Protein AF-A0A496Y1J9-F1 (afdb_monomer)

pLDDT: mean 76.55, std 20.92, range [35.22, 98.5]

Structure (mmCIF, N/CA/C/O backbone):
data_AF-A0A496Y1J9-F1
#
_entry.id   AF-A0A496Y1J9-F1
#
loop_
_atom_site.group_PDB
_atom_site.id
_atom_site.type_symbol
_atom_site.label_atom_id
_atom_site.label_alt_id
_atom_site.label_comp_id
_atom_site.label_asym_id
_atom_site.label_entity_id
_atom_site.label_seq_id
_atom_site.pdbx_PDB_ins_code
_atom_site.Cartn_x
_atom_site.Cartn_y
_atom_site.Cartn_z
_atom_site.occupancy
_atom_site.B_iso_or_equiv
_atom_site.auth_seq_id
_atom_site.auth_comp_id
_atom_site.auth_asym_id
_atom_site.auth_atom_id
_atom_site.pdbx_PDB_model_num
ATOM 1 N N . MET A 1 1 ? 8.234 56.780 59.851 1.00 44.47 1 MET A N 1
ATOM 2 C CA . MET A 1 1 ? 8.090 56.129 58.530 1.00 44.47 1 MET A CA 1
ATOM 3 C C . MET A 1 1 ? 7.775 54.655 58.736 1.00 44.47 1 MET A C 1
ATOM 5 O O . MET A 1 1 ? 8.673 53.899 59.079 1.00 44.47 1 MET A O 1
ATOM 9 N N . LYS A 1 2 ? 6.510 54.252 58.604 1.00 35.22 2 LYS A N 1
ATOM 10 C CA . LYS A 1 2 ? 6.118 52.840 58.495 1.00 35.22 2 LYS A CA 1
ATOM 11 C C . LYS A 1 2 ? 4.995 52.768 57.467 1.00 35.22 2 LYS A C 1
ATOM 13 O O . LYS A 1 2 ? 3.850 53.080 57.770 1.00 35.22 2 LYS A O 1
ATOM 18 N N . ASN A 1 3 ? 5.383 52.457 56.235 1.00 37.19 3 ASN A N 1
ATOM 19 C CA . ASN A 1 3 ? 4.472 52.217 55.128 1.00 37.19 3 ASN A CA 1
ATOM 20 C C . ASN A 1 3 ? 3.730 50.904 55.395 1.00 37.19 3 ASN A C 1
ATOM 22 O O . ASN A 1 3 ? 4.351 49.880 55.674 1.00 37.19 3 ASN A O 1
ATOM 26 N N . MET A 1 4 ? 2.405 50.960 55.337 1.00 35.31 4 MET A N 1
ATOM 27 C CA . MET A 1 4 ? 1.504 49.823 55.482 1.00 35.31 4 MET A CA 1
ATOM 28 C C . MET A 1 4 ? 1.413 49.093 54.131 1.00 35.31 4 MET A C 1
ATOM 30 O O . MET A 1 4 ? 0.994 49.721 53.158 1.00 35.31 4 MET A O 1
ATOM 34 N N . PRO A 1 5 ? 1.803 47.812 54.008 1.00 43.78 5 PRO A N 1
ATOM 35 C CA . PRO A 1 5 ? 1.631 47.097 52.753 1.00 43.78 5 PRO A CA 1
ATOM 36 C C . PRO A 1 5 ? 0.172 46.656 52.587 1.00 43.78 5 PRO A C 1
ATOM 38 O O . PRO A 1 5 ? -0.398 45.939 53.411 1.00 43.78 5 PRO A O 1
ATOM 41 N N . ILE A 1 6 ? -0.415 47.126 51.490 1.00 45.25 6 ILE A N 1
ATOM 42 C CA . ILE A 1 6 ? -1.724 46.764 50.951 1.00 45.25 6 ILE A CA 1
ATOM 43 C C . ILE A 1 6 ? -1.755 45.245 50.726 1.00 45.25 6 ILE A C 1
ATOM 45 O O . ILE A 1 6 ? -0.928 44.699 49.996 1.00 45.25 6 ILE A O 1
ATOM 49 N N . LYS A 1 7 ? -2.711 44.552 51.355 1.00 38.00 7 LYS A N 1
ATOM 50 C CA . LYS A 1 7 ? -2.984 43.131 51.106 1.00 38.00 7 LYS A CA 1
ATOM 51 C C . LYS A 1 7 ? -3.618 42.985 49.722 1.00 38.00 7 LYS A C 1
ATOM 53 O O . LYS A 1 7 ? -4.820 43.164 49.561 1.00 38.00 7 LYS A O 1
ATOM 58 N N . VAL A 1 8 ? -2.798 42.676 48.724 1.00 40.56 8 VAL A N 1
ATOM 59 C CA . VAL A 1 8 ? -3.244 42.310 47.377 1.00 40.56 8 VAL A CA 1
ATOM 60 C C . VAL A 1 8 ? -3.644 40.834 47.401 1.00 40.56 8 VAL A C 1
ATOM 62 O O . VAL A 1 8 ? -2.831 39.938 47.193 1.00 40.56 8 VAL A O 1
ATOM 65 N N . THR A 1 9 ? -4.906 40.570 47.730 1.00 43.34 9 THR A N 1
ATOM 66 C CA . THR A 1 9 ? -5.526 39.250 47.574 1.00 43.34 9 THR A CA 1
ATOM 67 C C . THR A 1 9 ? -5.939 39.096 46.111 1.00 43.34 9 THR A C 1
ATOM 69 O O . THR A 1 9 ? -7.061 39.428 45.739 1.00 43.34 9 THR A O 1
ATOM 72 N N . VAL A 1 10 ? -5.018 38.648 45.253 1.00 40.16 10 VAL A N 1
ATOM 73 C CA . VAL A 1 10 ? -5.361 38.277 43.872 1.00 40.16 10 VAL A CA 1
ATOM 74 C C . VAL A 1 10 ? -5.956 36.877 43.890 1.00 40.16 10 VAL A C 1
ATOM 76 O O . VAL A 1 10 ? -5.312 35.897 44.258 1.00 40.16 10 VAL A O 1
ATOM 79 N N . PHE A 1 11 ? -7.237 36.846 43.542 1.00 36.47 11 PHE A N 1
ATOM 80 C CA . PHE A 1 11 ? -8.069 35.671 43.382 1.00 36.47 11 PHE A CA 1
ATOM 81 C C . PHE A 1 11 ? -7.463 34.673 42.391 1.00 36.47 11 PHE A C 1
ATOM 83 O O . PHE A 1 11 ? -7.047 35.024 41.289 1.00 36.47 11 PHE A O 1
ATOM 90 N N . MET A 1 12 ? -7.503 33.411 42.811 1.00 41.41 12 MET A N 1
ATOM 91 C CA . MET A 1 12 ? -7.480 32.207 41.990 1.00 41.41 12 MET A CA 1
ATOM 92 C C . MET A 1 12 ? -8.199 32.394 40.648 1.00 41.41 12 MET A C 1
ATOM 94 O O . MET A 1 12 ? -9.425 32.341 40.583 1.00 41.41 12 MET A O 1
ATOM 98 N N . ILE A 1 13 ? -7.438 32.485 39.563 1.00 41.41 13 ILE A N 1
ATOM 99 C CA . ILE A 1 13 ? -7.855 31.897 38.293 1.00 41.41 13 ILE A CA 1
ATOM 100 C C . ILE A 1 13 ? -6.734 30.945 37.924 1.00 41.41 13 ILE A C 1
ATOM 102 O O . ILE A 1 13 ? -5.708 31.333 37.368 1.00 41.41 13 ILE A O 1
ATOM 106 N N . ALA A 1 14 ? -6.919 29.690 38.332 1.00 40.56 14 ALA A N 1
ATOM 107 C CA . ALA A 1 14 ? -6.196 28.570 37.773 1.00 40.56 14 ALA A CA 1
ATOM 108 C C . ALA A 1 14 ? -6.343 28.670 36.253 1.00 40.56 14 ALA A C 1
ATOM 110 O O . ALA A 1 14 ? -7.424 28.443 35.709 1.00 40.56 14 ALA A O 1
ATOM 111 N N . LEU A 1 15 ? -5.267 29.094 35.589 1.00 45.06 15 LEU A N 1
ATOM 112 C CA . LEU A 1 15 ? -5.102 28.984 34.152 1.00 45.06 15 LEU A CA 1
ATOM 113 C C . LEU A 1 15 ? -5.200 27.496 33.842 1.00 45.06 15 LEU A C 1
ATOM 115 O O . LEU A 1 15 ? -4.261 26.724 34.027 1.00 45.06 15 LEU A O 1
ATOM 119 N N . VAL A 1 16 ? -6.420 27.111 33.484 1.00 46.22 16 VAL A N 1
ATOM 120 C CA . VAL A 1 16 ? -6.803 25.800 33.002 1.00 46.22 16 VAL A CA 1
ATOM 121 C C . VAL A 1 16 ? -5.760 25.380 31.979 1.00 46.22 16 VAL A C 1
ATOM 123 O O . VAL A 1 16 ? -5.527 26.069 30.987 1.00 46.22 16 VAL A O 1
ATOM 126 N N . PHE A 1 17 ? -5.117 24.257 32.284 1.00 44.19 17 PHE A N 1
ATOM 127 C CA . PHE A 1 17 ? -4.283 23.453 31.407 1.00 44.19 17 PHE A CA 1
ATOM 128 C C . PHE A 1 17 ? -4.971 23.264 30.045 1.00 44.19 17 PHE A C 1
ATOM 130 O O . PHE A 1 17 ? -5.673 22.282 29.830 1.00 44.19 17 PHE A O 1
ATOM 137 N N . CYS A 1 18 ? -4.786 24.203 29.119 1.00 43.44 18 CYS A N 1
ATOM 138 C CA . CYS A 1 18 ? -5.406 24.159 27.792 1.00 43.44 18 CYS A CA 1
ATOM 139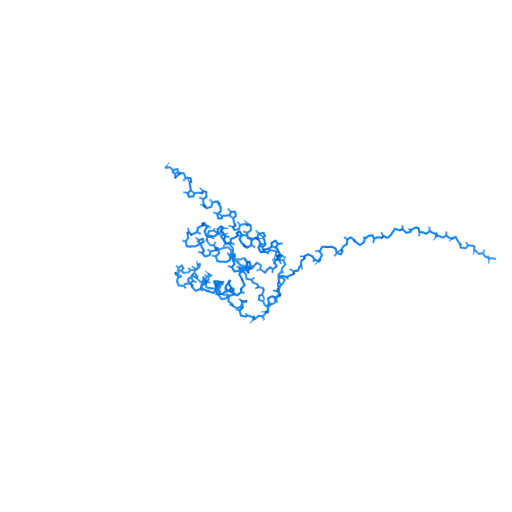 C C . CYS A 1 18 ? -4.390 23.954 26.663 1.00 43.44 18 CYS A C 1
ATOM 141 O O . CYS A 1 18 ? -4.670 24.253 25.509 1.00 43.44 18 CYS A O 1
ATOM 143 N N . THR A 1 19 ? -3.207 23.419 26.968 1.00 46.28 19 THR A N 1
ATOM 144 C CA . THR A 1 19 ? -2.221 23.036 25.939 1.00 46.28 19 THR A CA 1
ATOM 145 C C . THR A 1 19 ? -1.751 21.585 26.046 1.00 46.28 19 THR A C 1
ATOM 147 O O . THR A 1 19 ? -1.031 21.112 25.174 1.00 46.28 19 THR A O 1
ATOM 150 N N . GLY A 1 20 ? -2.196 20.834 27.060 1.00 43.53 20 GLY A N 1
ATOM 151 C CA . GLY A 1 20 ? -1.755 19.451 27.284 1.00 43.53 20 GLY A CA 1
ATOM 152 C C . GLY A 1 20 ? -2.537 18.368 26.531 1.00 43.53 20 GLY A C 1
ATOM 153 O O . GLY A 1 20 ? -2.089 17.228 26.486 1.00 43.53 20 GLY A O 1
ATOM 154 N N . VAL A 1 21 ? -3.695 18.684 25.941 1.00 41.97 21 VAL A N 1
ATOM 155 C CA . VAL A 1 21 ? -4.609 17.653 25.401 1.00 41.97 21 VAL A CA 1
ATOM 156 C C . VAL A 1 21 ? -4.302 17.288 23.942 1.00 41.97 21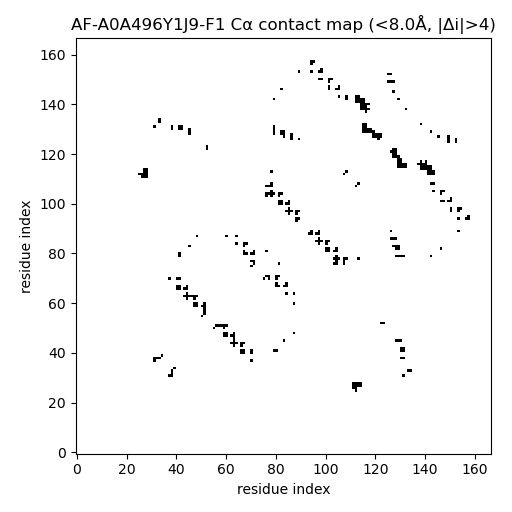 VAL A C 1
ATOM 158 O O . VAL A 1 21 ? -4.630 16.192 23.504 1.00 41.97 21 VAL A O 1
ATOM 161 N N . ALA A 1 22 ? -3.611 18.150 23.191 1.00 43.75 22 ALA A N 1
ATOM 162 C CA . ALA A 1 22 ? -3.387 17.908 21.764 1.00 43.75 22 ALA A CA 1
ATOM 163 C C . ALA A 1 22 ? -2.211 16.963 21.461 1.00 43.75 22 ALA A C 1
ATOM 165 O O . ALA A 1 22 ? -2.206 16.329 20.414 1.00 43.75 22 ALA A O 1
ATOM 166 N N . LEU A 1 23 ? -1.220 16.832 22.351 1.00 44.66 23 LEU A N 1
ATOM 167 C CA . LEU A 1 23 ? -0.052 15.971 22.097 1.00 44.66 23 LEU A CA 1
ATOM 168 C C . LEU A 1 23 ? -0.270 14.510 22.515 1.00 44.66 23 LEU A C 1
ATOM 170 O O . LEU A 1 23 ? 0.439 13.630 22.041 1.00 44.66 23 LEU A O 1
ATOM 174 N N . ALA A 1 24 ? -1.269 14.232 23.357 1.00 41.22 24 ALA A N 1
ATOM 175 C CA . ALA A 1 24 ? -1.536 12.887 23.868 1.00 41.22 24 ALA A CA 1
ATOM 176 C C . ALA A 1 24 ? -2.280 11.972 22.874 1.00 41.22 24 ALA A C 1
ATOM 178 O O . ALA A 1 24 ? -2.376 10.771 23.112 1.00 41.22 24 ALA A O 1
ATOM 179 N N . GLN A 1 25 ? -2.811 12.517 21.772 1.00 44.12 25 GLN A N 1
ATOM 180 C CA . GLN A 1 25 ? -3.544 11.742 20.759 1.00 44.12 25 GLN A CA 1
ATOM 181 C C . GLN A 1 25 ? -2.674 11.324 19.570 1.00 44.12 25 GLN A C 1
ATOM 183 O O . GLN A 1 25 ? -2.996 10.353 18.889 1.00 44.12 25 GLN A O 1
ATOM 188 N N . TYR A 1 26 ? -1.542 11.996 19.352 1.00 45.47 26 TYR A N 1
ATOM 189 C CA . TYR A 1 26 ? -0.536 11.553 18.394 1.00 45.47 26 TYR A CA 1
ATOM 190 C C . TYR A 1 26 ? 0.363 10.524 19.074 1.00 45.47 26 TYR A C 1
ATOM 192 O O . TYR A 1 26 ? 1.544 10.765 19.323 1.00 45.47 26 TYR A O 1
ATOM 200 N N . ALA A 1 27 ? -0.196 9.357 19.391 1.00 45.22 27 ALA A N 1
ATOM 201 C CA . ALA A 1 27 ? 0.632 8.167 19.465 1.00 45.22 27 ALA A CA 1
ATOM 202 C C . ALA A 1 27 ? 1.231 7.999 18.064 1.00 45.22 27 ALA A C 1
ATOM 204 O O . ALA A 1 27 ? 0.574 7.490 17.161 1.00 45.22 27 ALA A O 1
ATOM 205 N N . VAL A 1 28 ? 2.437 8.543 17.874 1.00 51.66 28 VAL A N 1
ATOM 206 C CA . VAL A 1 28 ? 3.289 8.331 16.700 1.00 51.66 28 VAL A CA 1
ATOM 207 C C . VAL A 1 28 ? 3.203 6.845 16.363 1.00 51.66 28 VAL A C 1
ATOM 209 O O . VAL A 1 28 ? 3.229 6.043 17.306 1.00 51.66 28 VAL A O 1
ATOM 212 N N . CYS A 1 29 ? 3.039 6.487 15.074 1.00 54.50 29 CYS A N 1
ATOM 213 C CA . CYS A 1 29 ? 2.922 5.087 14.635 1.00 54.50 29 CYS A CA 1
ATOM 214 C C . CYS A 1 29 ? 3.887 4.226 15.457 1.00 54.50 29 CYS A C 1
ATOM 216 O O . CYS A 1 29 ? 4.981 4.734 15.742 1.00 54.50 29 CYS A O 1
ATOM 218 N N . PRO A 1 30 ? 3.526 2.981 15.847 1.00 52.44 30 PRO A N 1
ATOM 219 C CA . PRO A 1 30 ? 4.426 2.128 16.625 1.00 52.44 30 PRO A CA 1
ATOM 220 C C . PRO A 1 30 ? 5.820 2.280 16.029 1.00 52.44 30 PRO A C 1
ATOM 222 O O . PRO A 1 30 ? 5.928 2.066 14.821 1.00 52.44 30 PRO A O 1
ATOM 225 N N . PRO A 1 31 ? 6.808 2.802 16.790 1.00 53.06 31 PRO A N 1
ATOM 226 C CA . PRO A 1 31 ? 7.987 3.398 16.190 1.00 53.06 31 PRO A CA 1
ATOM 227 C C . PRO A 1 31 ? 8.570 2.359 15.262 1.00 53.06 31 PRO A C 1
ATOM 229 O O . PRO A 1 31 ? 8.951 1.273 15.716 1.00 53.06 31 PRO A O 1
ATOM 232 N N . ALA A 1 32 ? 8.537 2.669 13.963 1.00 54.19 32 ALA A N 1
ATOM 233 C CA . ALA A 1 32 ? 9.161 1.841 12.960 1.00 54.19 32 ALA A CA 1
ATOM 234 C C . ALA A 1 32 ? 10.567 1.603 13.487 1.00 54.19 32 ALA A C 1
ATOM 236 O O . ALA A 1 32 ? 11.303 2.555 13.762 1.00 54.19 32 ALA A O 1
ATOM 237 N N . LYS A 1 33 ? 10.896 0.344 13.794 1.00 61.81 33 LYS A N 1
ATOM 238 C CA . LYS A 1 33 ? 12.250 0.030 14.232 1.00 61.81 33 LYS A CA 1
ATOM 239 C C . LYS A 1 33 ? 13.121 0.401 13.053 1.00 61.81 33 LYS A C 1
ATOM 241 O O . LYS A 1 33 ? 13.087 -0.338 12.075 1.00 61.81 33 LYS A O 1
ATOM 246 N N . ILE A 1 34 ? 13.824 1.526 13.154 1.00 66.75 34 ILE A N 1
ATOM 247 C CA . ILE A 1 34 ? 14.637 2.043 12.063 1.00 66.75 34 ILE A CA 1
ATOM 248 C C . ILE A 1 34 ? 15.595 0.934 11.604 1.00 66.75 34 ILE A C 1
ATOM 250 O O . ILE A 1 34 ? 16.223 0.260 12.428 1.00 66.75 34 ILE A O 1
ATOM 254 N N . GLY A 1 35 ? 15.636 0.661 10.302 1.00 71.31 35 GLY A N 1
ATOM 255 C CA . GLY A 1 35 ? 16.386 -0.447 9.709 1.00 71.31 35 GLY A CA 1
ATOM 256 C C . GLY A 1 35 ? 15.787 -1.840 9.966 1.00 71.31 35 GLY A C 1
ATOM 257 O O . GLY A 1 35 ? 16.440 -2.864 9.709 1.00 71.31 35 GLY A O 1
ATOM 258 N N . GLY A 1 36 ? 14.557 -1.911 10.463 1.00 82.81 36 GLY A N 1
ATOM 259 C CA . GLY A 1 36 ? 13.827 -3.130 10.782 1.00 82.81 36 GLY A CA 1
ATOM 260 C C . GLY A 1 36 ? 13.350 -3.885 9.538 1.00 82.81 36 GLY A C 1
ATOM 261 O O . GLY A 1 36 ? 13.349 -3.359 8.424 1.00 82.81 36 GLY A O 1
ATOM 262 N N . PRO A 1 37 ? 12.929 -5.153 9.689 1.00 86.38 37 PRO A N 1
ATOM 263 C CA . PRO A 1 37 ? 12.543 -5.985 8.550 1.00 86.38 37 PRO A CA 1
ATOM 264 C C . PRO A 1 37 ? 11.298 -5.469 7.811 1.00 86.38 37 PRO A C 1
ATOM 266 O O . PRO A 1 37 ? 11.190 -5.670 6.602 1.00 86.38 37 PRO A O 1
ATOM 269 N N . VAL A 1 38 ? 10.363 -4.825 8.518 1.00 87.00 38 VAL A N 1
ATOM 270 C CA . VAL A 1 38 ? 9.153 -4.242 7.918 1.00 87.00 38 VAL A CA 1
ATOM 271 C C . VAL A 1 38 ? 9.505 -3.000 7.112 1.00 87.00 38 VAL A C 1
ATOM 273 O O . VAL A 1 38 ? 9.228 -2.979 5.917 1.00 87.00 38 VAL A O 1
ATOM 276 N N . GLU A 1 39 ? 10.216 -2.041 7.703 1.00 82.81 39 GLU A N 1
ATOM 277 C CA . GLU A 1 39 ? 10.677 -0.837 7.003 1.00 82.81 39 GLU A CA 1
ATOM 278 C C . GLU A 1 39 ? 11.503 -1.179 5.755 1.00 82.81 39 GLU A C 1
ATOM 280 O O . GLU A 1 39 ? 11.226 -0.676 4.668 1.00 82.81 39 GLU A O 1
ATOM 285 N N . LYS A 1 40 ? 12.456 -2.116 5.863 1.00 86.88 40 LYS A N 1
ATOM 286 C CA . LYS A 1 40 ? 13.232 -2.603 4.709 1.00 86.88 40 LYS A CA 1
ATOM 287 C C . LYS A 1 40 ? 12.338 -3.171 3.608 1.00 86.88 40 LYS A C 1
ATOM 289 O O . LYS A 1 40 ? 12.610 -2.959 2.429 1.00 86.88 40 LYS A O 1
ATOM 294 N N . SER A 1 41 ? 11.270 -3.878 3.979 1.00 91.19 41 SER A N 1
ATOM 295 C CA . SER A 1 41 ? 10.306 -4.422 3.016 1.00 91.19 41 SER A CA 1
ATOM 296 C C . SER A 1 41 ? 9.464 -3.320 2.369 1.00 91.19 41 SER A C 1
ATOM 298 O O . SER A 1 41 ? 9.243 -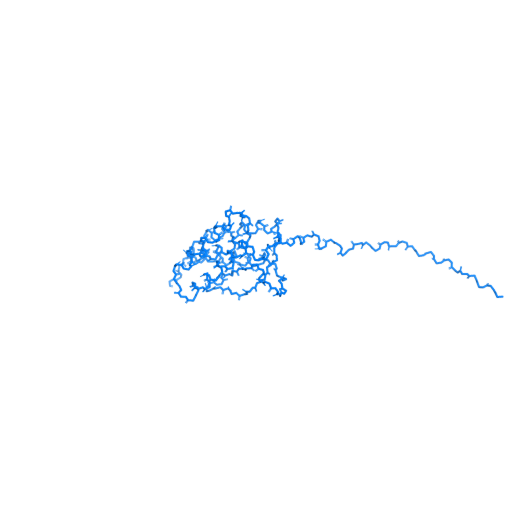3.376 1.162 1.00 91.19 41 SER A O 1
ATOM 300 N N . LEU A 1 42 ? 9.036 -2.310 3.135 1.00 88.38 42 LEU A N 1
ATOM 301 C CA . LEU A 1 42 ? 8.307 -1.141 2.630 1.00 88.38 42 LEU A CA 1
ATOM 302 C C . LEU A 1 42 ? 9.170 -0.320 1.660 1.00 88.38 42 LEU A C 1
ATOM 304 O O . LEU A 1 42 ? 8.717 -0.001 0.562 1.00 88.38 42 LEU A O 1
ATOM 308 N N . SER A 1 43 ? 10.426 -0.055 2.022 1.00 86.81 43 SER A N 1
ATOM 309 C CA . SER A 1 43 ? 11.403 0.647 1.182 1.00 86.81 43 SER A CA 1
ATOM 310 C C . SER A 1 43 ? 11.703 -0.126 -0.108 1.00 86.81 43 SER A C 1
ATOM 312 O O . SER A 1 43 ? 11.577 0.409 -1.209 1.00 86.81 43 SER A O 1
ATOM 314 N N . ALA A 1 44 ? 11.978 -1.432 -0.015 1.00 91.06 44 ALA A N 1
ATOM 315 C CA . ALA A 1 44 ? 12.185 -2.263 -1.198 1.00 91.06 44 ALA A CA 1
ATOM 316 C C . ALA A 1 44 ? 10.931 -2.341 -2.088 1.00 91.06 44 ALA A C 1
ATOM 318 O O . ALA A 1 44 ? 11.050 -2.360 -3.316 1.00 91.06 44 ALA A O 1
ATOM 319 N N . ALA A 1 45 ? 9.731 -2.383 -1.501 1.00 91.88 45 ALA A N 1
ATOM 320 C CA . ALA A 1 45 ? 8.485 -2.366 -2.259 1.00 91.88 45 ALA A CA 1
ATOM 321 C C . ALA A 1 45 ? 8.316 -1.049 -3.022 1.00 91.88 45 ALA A C 1
ATOM 323 O O . ALA A 1 45 ? 7.958 -1.076 -4.198 1.00 91.88 45 ALA A O 1
ATOM 324 N N . PHE A 1 46 ? 8.634 0.076 -2.382 1.00 89.00 46 PHE A N 1
ATOM 325 C CA . PHE A 1 46 ? 8.632 1.393 -3.005 1.00 89.00 46 PHE A CA 1
ATOM 326 C C . PHE A 1 46 ? 9.608 1.469 -4.186 1.00 89.00 46 PHE A C 1
ATOM 328 O O . PHE A 1 46 ? 9.174 1.781 -5.290 1.00 89.00 46 PHE A O 1
ATOM 335 N N . CYS A 1 47 ? 10.874 1.069 -4.020 1.00 88.69 47 CYS A N 1
ATOM 336 C CA . CYS A 1 47 ? 11.844 1.077 -5.124 1.00 88.69 47 CYS A CA 1
ATOM 337 C C . CYS A 1 47 ? 11.417 0.177 -6.297 1.00 88.69 47 CYS A C 1
ATOM 339 O O . CYS A 1 47 ? 11.644 0.505 -7.463 1.00 88.69 47 CYS A O 1
ATOM 341 N N . ASN A 1 48 ? 10.786 -0.969 -6.012 1.00 92.81 48 ASN A N 1
ATOM 342 C CA . ASN A 1 48 ? 10.224 -1.816 -7.064 1.00 92.81 48 ASN A CA 1
ATOM 343 C C . ASN A 1 48 ? 9.048 -1.122 -7.761 1.00 92.81 48 ASN A C 1
ATOM 345 O O . ASN A 1 48 ? 8.982 -1.138 -8.985 1.00 92.81 48 ASN A O 1
ATOM 349 N N . TYR A 1 49 ? 8.152 -0.474 -7.018 1.00 90.44 49 TYR A N 1
ATOM 350 C CA . TYR A 1 49 ? 7.067 0.297 -7.615 1.00 90.44 49 TYR A CA 1
ATOM 351 C C . TYR A 1 49 ? 7.598 1.440 -8.495 1.00 90.44 49 TYR A C 1
ATOM 353 O O . TYR A 1 49 ? 7.146 1.578 -9.627 1.00 90.44 49 TYR A O 1
ATOM 361 N N . GLU A 1 50 ? 8.605 2.194 -8.051 1.00 87.44 50 GLU A N 1
ATOM 362 C CA . GLU A 1 50 ? 9.269 3.216 -8.874 1.00 87.44 50 GLU A CA 1
ATOM 363 C C . GLU A 1 50 ? 9.928 2.630 -10.127 1.00 87.44 50 GLU A C 1
ATOM 365 O O . GLU A 1 50 ? 9.796 3.175 -11.217 1.00 87.44 50 GLU A O 1
ATOM 370 N N . SER A 1 51 ? 10.581 1.473 -10.019 1.00 91.25 51 SER A N 1
ATOM 371 C CA . SER A 1 51 ? 11.147 0.804 -11.199 1.00 91.25 51 SER A CA 1
ATOM 372 C C . SER A 1 51 ? 10.057 0.479 -12.228 1.00 91.25 51 SER A C 1
ATOM 374 O O . SER A 1 51 ? 10.229 0.736 -13.419 1.00 91.25 51 SER A O 1
ATOM 376 N N . TYR A 1 52 ? 8.891 0.011 -11.763 1.00 91.00 52 TYR A N 1
ATOM 377 C CA . TYR A 1 52 ? 7.728 -0.192 -12.624 1.00 91.00 52 TYR A CA 1
ATOM 378 C C . TYR A 1 52 ? 7.230 1.112 -13.260 1.00 91.00 52 TYR A C 1
ATOM 380 O O . TYR A 1 52 ? 6.807 1.100 -14.416 1.00 91.00 52 TYR A O 1
ATOM 388 N N . THR A 1 53 ? 7.234 2.247 -12.554 1.00 86.81 53 THR A N 1
ATOM 389 C CA . THR A 1 53 ? 6.740 3.500 -13.150 1.00 86.81 53 THR A CA 1
ATOM 390 C C . THR A 1 53 ? 7.611 3.964 -14.312 1.00 86.81 53 THR A C 1
ATOM 392 O O . THR A 1 53 ? 7.058 4.547 -15.249 1.00 86.81 53 THR A O 1
ATOM 395 N N . VAL A 1 54 ? 8.906 3.638 -14.278 1.00 89.12 54 VAL A N 1
ATOM 396 C CA . VAL A 1 54 ? 9.890 3.943 -15.321 1.00 89.12 54 VAL A CA 1
ATOM 397 C C . VAL A 1 54 ? 9.778 2.993 -16.514 1.00 89.12 54 VAL A C 1
ATOM 399 O O . VAL A 1 54 ? 9.644 3.461 -17.642 1.00 89.12 54 VAL A O 1
ATOM 402 N N . ASP A 1 55 ? 9.826 1.676 -16.298 1.00 93.00 55 ASP A N 1
ATOM 403 C CA . ASP A 1 55 ? 9.979 0.706 -17.397 1.00 93.00 55 ASP A CA 1
ATOM 404 C C . ASP A 1 55 ? 8.728 -0.134 -17.707 1.00 93.00 55 ASP A C 1
ATOM 406 O O . ASP A 1 55 ? 8.715 -0.893 -18.678 1.00 93.00 55 ASP A O 1
ATOM 410 N N . LYS A 1 56 ? 7.675 0.010 -16.894 1.00 91.56 56 LYS A N 1
ATOM 411 C CA . LYS A 1 56 ? 6.377 -0.676 -17.006 1.00 91.56 56 LYS A CA 1
ATOM 412 C C . LYS A 1 56 ? 6.450 -2.206 -16.998 1.00 91.56 56 LYS A C 1
ATOM 414 O O . LYS A 1 56 ? 5.488 -2.862 -17.401 1.00 91.56 56 LYS A O 1
ATOM 419 N N . LYS A 1 57 ? 7.529 -2.819 -16.497 1.00 94.25 57 LYS A N 1
ATOM 420 C CA . LYS A 1 57 ? 7.627 -4.287 -16.432 1.00 94.25 57 LYS A CA 1
ATOM 421 C C . LYS A 1 57 ? 6.862 -4.854 -15.238 1.00 94.25 57 LYS A C 1
ATOM 423 O O . LYS A 1 57 ? 7.141 -4.523 -14.087 1.00 94.25 57 LYS A O 1
ATOM 428 N N . ALA A 1 58 ? 5.969 -5.808 -15.503 1.00 93.75 58 ALA A N 1
ATOM 429 C CA . ALA A 1 58 ? 5.142 -6.465 -14.483 1.00 93.75 58 ALA A CA 1
ATOM 430 C C . ALA A 1 58 ? 5.954 -7.100 -13.336 1.00 93.75 58 ALA A C 1
ATOM 432 O O . ALA A 1 58 ? 5.524 -7.064 -12.187 1.00 93.75 58 ALA A O 1
ATOM 433 N N . VAL A 1 59 ? 7.176 -7.575 -13.616 1.00 96.62 59 VAL A N 1
ATOM 434 C CA . VAL A 1 59 ? 8.080 -8.156 -12.605 1.00 96.62 59 VAL A CA 1
ATOM 435 C C . VAL A 1 59 ? 8.334 -7.223 -11.416 1.00 96.62 59 VAL A C 1
ATOM 437 O O . VAL A 1 59 ? 8.529 -7.684 -10.291 1.00 96.62 59 VAL A O 1
ATOM 440 N N . HIS A 1 60 ? 8.336 -5.911 -11.649 1.00 95.31 60 HIS A N 1
ATOM 441 C CA . HIS A 1 60 ? 8.528 -4.915 -10.606 1.00 95.31 60 HIS A CA 1
ATOM 442 C C . HIS A 1 60 ? 7.272 -4.756 -9.738 1.00 95.31 60 HIS A C 1
ATOM 444 O O . HIS A 1 60 ? 7.384 -4.749 -8.510 1.00 95.31 60 HIS A O 1
ATOM 450 N N . LEU A 1 61 ? 6.076 -4.744 -10.340 1.00 93.38 61 LEU A N 1
ATOM 451 C CA . LEU A 1 61 ? 4.821 -4.773 -9.580 1.00 93.38 61 LEU A CA 1
ATOM 452 C C . LEU A 1 61 ? 4.684 -6.048 -8.749 1.00 93.38 61 LEU A C 1
ATOM 454 O O . LEU A 1 61 ? 4.345 -5.960 -7.571 1.00 93.38 61 LEU A O 1
ATOM 458 N N . ASP A 1 62 ? 4.997 -7.214 -9.317 1.00 97.12 62 ASP A N 1
ATOM 459 C CA . ASP A 1 62 ? 4.891 -8.499 -8.616 1.00 97.12 62 ASP A CA 1
ATOM 460 C C . ASP A 1 62 ? 5.811 -8.555 -7.389 1.00 97.12 62 ASP A C 1
ATOM 462 O O . ASP A 1 62 ? 5.413 -9.011 -6.312 1.00 97.12 62 ASP A O 1
ATOM 466 N N . LYS A 1 63 ? 7.042 -8.043 -7.520 1.00 97.81 63 LYS A N 1
ATOM 467 C CA . LYS A 1 63 ? 7.988 -7.925 -6.402 1.00 97.81 63 LYS A CA 1
ATOM 468 C C . LYS A 1 63 ? 7.472 -6.978 -5.323 1.00 97.81 63 LYS A C 1
ATOM 470 O O . LYS A 1 63 ? 7.474 -7.355 -4.150 1.00 97.81 63 LYS A O 1
ATOM 475 N N . ALA A 1 64 ? 7.014 -5.784 -5.705 1.00 95.50 64 ALA A N 1
ATOM 476 C CA . ALA A 1 64 ? 6.461 -4.812 -4.765 1.00 95.50 64 ALA A CA 1
ATOM 477 C C . ALA A 1 64 ? 5.263 -5.403 -4.009 1.00 95.50 64 ALA A C 1
ATOM 479 O O . ALA A 1 64 ? 5.223 -5.384 -2.780 1.00 95.50 64 ALA A O 1
ATOM 480 N N . LYS A 1 65 ? 4.337 -6.034 -4.732 1.00 97.56 65 LYS A N 1
ATOM 481 C CA . LYS A 1 65 ? 3.152 -6.687 -4.178 1.00 97.56 65 LYS A CA 1
ATOM 482 C C . LYS A 1 65 ? 3.504 -7.767 -3.166 1.00 97.56 65 LYS A C 1
ATOM 484 O O . LYS A 1 65 ? 2.990 -7.741 -2.053 1.00 97.56 65 LYS A O 1
ATOM 489 N N . LYS A 1 66 ? 4.425 -8.669 -3.514 1.00 98.50 66 LYS A N 1
ATOM 490 C CA . LYS A 1 66 ? 4.862 -9.757 -2.629 1.00 98.50 66 LYS A CA 1
ATOM 491 C C . LYS A 1 66 ? 5.468 -9.236 -1.325 1.00 98.50 66 LYS A C 1
ATOM 493 O O . LYS A 1 66 ? 5.239 -9.823 -0.268 1.00 98.50 66 LYS A O 1
ATOM 498 N N . LEU A 1 67 ? 6.237 -8.148 -1.390 1.00 97.44 67 LEU A N 1
ATOM 499 C CA . LEU A 1 67 ? 6.813 -7.504 -0.208 1.00 97.44 67 LEU A CA 1
ATOM 500 C C . LEU A 1 67 ? 5.719 -6.910 0.688 1.00 97.44 67 LEU A C 1
ATOM 502 O O . LEU A 1 67 ? 5.711 -7.178 1.888 1.00 97.44 67 LEU A O 1
ATOM 506 N N . LEU A 1 68 ? 4.765 -6.179 0.107 1.00 96.81 68 LEU A N 1
ATOM 507 C CA . LEU A 1 68 ? 3.654 -5.565 0.844 1.00 96.81 68 LEU A CA 1
ATOM 508 C C . LEU A 1 68 ? 2.718 -6.613 1.457 1.00 96.81 68 LEU A C 1
ATOM 510 O O . LEU A 1 68 ? 2.366 -6.513 2.627 1.00 96.81 68 LEU A O 1
ATOM 514 N N . GLU A 1 69 ? 2.371 -7.666 0.718 1.00 98.06 69 GLU A N 1
ATOM 515 C CA . GLU A 1 69 ? 1.619 -8.809 1.251 1.00 98.06 69 GLU A CA 1
ATOM 516 C C . GLU A 1 69 ? 2.386 -9.507 2.387 1.00 98.06 69 GLU A C 1
ATOM 518 O O . GLU A 1 69 ? 1.787 -9.961 3.361 1.00 98.06 69 GLU A O 1
ATOM 523 N N . GLY A 1 70 ? 3.717 -9.572 2.297 1.00 97.44 70 GLY A N 1
ATOM 524 C CA . GLY A 1 70 ? 4.583 -10.071 3.364 1.00 97.44 70 GLY A CA 1
ATOM 525 C C . GLY A 1 70 ? 4.552 -9.206 4.627 1.00 97.44 70 GLY A C 1
ATOM 526 O O . GLY A 1 70 ? 4.544 -9.757 5.730 1.00 97.44 70 GLY A O 1
ATOM 527 N N . VAL A 1 71 ? 4.492 -7.878 4.479 1.00 94.62 71 VAL A N 1
ATOM 528 C CA . VAL A 1 71 ? 4.280 -6.943 5.596 1.00 94.62 71 VAL A CA 1
ATOM 529 C C . VAL A 1 71 ? 2.904 -7.175 6.215 1.00 94.62 71 VAL A C 1
ATOM 531 O O . VAL A 1 71 ? 2.823 -7.424 7.412 1.00 94.62 71 VAL A O 1
ATOM 534 N N . LEU A 1 72 ? 1.843 -7.224 5.406 1.00 95.94 72 LEU A N 1
ATOM 535 C CA . LEU A 1 72 ? 0.464 -7.397 5.883 1.00 95.94 72 LEU A CA 1
ATOM 536 C C . LEU A 1 72 ? 0.198 -8.751 6.556 1.00 95.94 72 LEU A C 1
ATOM 538 O O . LEU A 1 72 ? -0.719 -8.870 7.360 1.00 95.94 72 LEU A O 1
ATOM 542 N N . LYS A 1 73 ? 0.999 -9.784 6.276 1.00 96.75 73 LYS A N 1
ATOM 543 C CA . LYS A 1 73 ? 0.945 -11.044 7.041 1.00 96.75 73 LYS A CA 1
ATOM 544 C C . LYS A 1 73 ? 1.419 -10.882 8.486 1.00 96.75 73 LYS A C 1
ATOM 546 O O . LYS A 1 73 ? 0.975 -11.636 9.345 1.00 96.75 73 LYS A O 1
ATOM 551 N N . LYS A 1 74 ? 2.348 -9.957 8.740 1.00 92.25 74 LYS A N 1
ATOM 552 C CA . LYS A 1 74 ? 2.914 -9.682 10.071 1.00 92.25 74 LYS A CA 1
ATOM 553 C C . LYS A 1 74 ? 2.154 -8.571 10.784 1.00 92.25 74 LYS A C 1
ATOM 555 O O . LYS A 1 74 ? 1.921 -8.664 11.982 1.00 92.25 74 LYS A O 1
ATOM 560 N N . GLU A 1 75 ? 1.764 -7.552 10.029 1.00 91.50 75 GLU A N 1
ATOM 561 C CA . GLU A 1 75 ? 1.074 -6.353 10.495 1.00 91.50 75 GLU A CA 1
ATOM 562 C C . GLU A 1 75 ? -0.157 -6.113 9.604 1.00 91.50 75 GLU A C 1
ATOM 564 O O . GLU A 1 75 ? -0.098 -5.323 8.656 1.00 91.50 75 GLU A O 1
ATOM 569 N N . PRO A 1 76 ? -1.274 -6.827 9.850 1.00 94.56 76 PRO A N 1
ATOM 570 C CA . PRO A 1 76 ? -2.462 -6.772 8.991 1.00 94.56 76 PRO A CA 1
ATOM 571 C C . PRO A 1 76 ? -3.108 -5.388 8.885 1.00 94.56 76 PRO A C 1
ATOM 573 O O . PRO A 1 76 ? -3.834 -5.120 7.926 1.00 94.56 76 PRO A O 1
ATOM 576 N N . ASP A 1 77 ? -2.855 -4.528 9.868 1.00 91.75 77 ASP A N 1
ATOM 577 C CA . ASP A 1 77 ? -3.326 -3.152 9.964 1.00 91.75 77 ASP A CA 1
ATOM 578 C C . ASP A 1 77 ? -2.26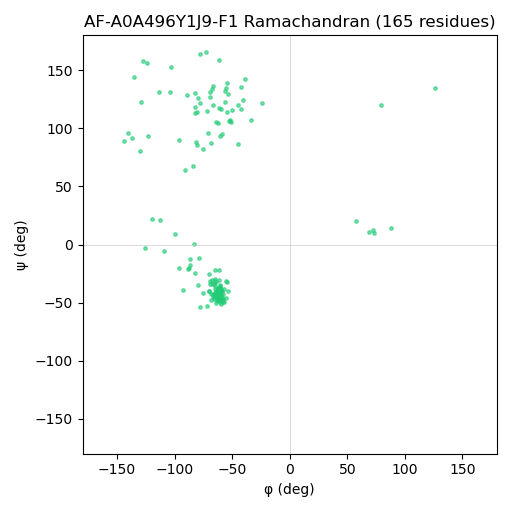3 -2.120 9.541 1.00 91.75 77 ASP A C 1
ATOM 580 O O . ASP A 1 77 ? -2.497 -0.926 9.705 1.00 91.75 77 ASP A O 1
ATOM 584 N N . ASN A 1 78 ? -1.120 -2.512 8.960 1.00 91.00 78 ASN A N 1
ATOM 585 C CA . ASN A 1 78 ? -0.100 -1.550 8.523 1.00 91.00 78 ASN A CA 1
ATOM 586 C C . ASN A 1 78 ? -0.643 -0.631 7.406 1.00 91.00 78 ASN A C 1
ATOM 588 O O . ASN A 1 78 ? -0.784 -1.034 6.246 1.00 91.00 78 ASN A O 1
ATOM 592 N N . ALA A 1 79 ? -0.946 0.621 7.760 1.00 91.56 79 ALA A N 1
ATOM 593 C CA . ALA A 1 79 ? -1.614 1.577 6.878 1.00 91.56 79 ALA A CA 1
ATOM 594 C C . ALA A 1 79 ? -0.784 1.938 5.634 1.00 91.56 79 ALA A C 1
ATOM 596 O O . ALA A 1 79 ? -1.351 2.147 4.559 1.00 91.56 79 ALA A O 1
ATOM 597 N N . ILE A 1 80 ? 0.549 1.949 5.741 1.00 89.81 80 ILE A N 1
ATOM 598 C CA . ILE A 1 80 ? 1.455 2.210 4.612 1.00 89.81 80 ILE A CA 1
ATOM 599 C C . ILE A 1 80 ? 1.397 1.053 3.621 1.00 89.81 80 ILE A C 1
ATOM 601 O O . ILE A 1 80 ? 1.227 1.270 2.420 1.00 89.81 80 ILE A O 1
ATOM 605 N N . ALA A 1 81 ? 1.484 -0.184 4.116 1.00 93.31 81 ALA A N 1
ATOM 606 C CA . ALA A 1 81 ? 1.409 -1.363 3.269 1.00 93.31 81 ALA A CA 1
ATOM 607 C C . ALA A 1 81 ? 0.044 -1.480 2.574 1.00 93.31 81 ALA A C 1
ATOM 609 O O . ALA A 1 81 ? -0.008 -1.771 1.378 1.00 93.31 81 ALA A O 1
ATOM 610 N N . LEU A 1 82 ? -1.049 -1.193 3.291 1.00 96.56 82 LEU A N 1
ATOM 611 C CA . LEU A 1 82 ? -2.403 -1.149 2.731 1.00 96.56 82 LEU A CA 1
ATOM 612 C C . LEU A 1 82 ? -2.529 -0.084 1.628 1.00 96.56 82 LEU A C 1
ATOM 614 O O . LEU A 1 82 ? -3.021 -0.394 0.540 1.00 96.56 82 LEU A O 1
ATOM 618 N N . ASN A 1 83 ? -2.044 1.139 1.872 1.00 94.31 83 ASN A N 1
ATOM 619 C CA . ASN A 1 83 ? -2.046 2.222 0.885 1.00 94.31 83 ASN A CA 1
ATOM 620 C C . ASN A 1 83 ? -1.232 1.861 -0.367 1.00 94.31 83 ASN A C 1
ATOM 622 O O . ASN A 1 83 ? -1.711 1.989 -1.494 1.00 94.31 83 ASN A O 1
ATOM 626 N N . ASN A 1 84 ? -0.006 1.375 -0.185 1.00 93.50 84 ASN A N 1
ATOM 627 C CA . ASN A 1 84 ? 0.878 1.063 -1.303 1.00 93.50 84 ASN A CA 1
ATOM 628 C C . ASN A 1 84 ? 0.377 -0.141 -2.107 1.00 93.50 84 ASN A C 1
ATOM 630 O O . ASN A 1 84 ? 0.501 -0.163 -3.331 1.00 93.50 84 ASN A O 1
ATOM 634 N N . LEU A 1 85 ? -0.242 -1.128 -1.453 1.00 96.50 85 LEU A N 1
ATOM 635 C CA . LEU A 1 85 ? -0.844 -2.257 -2.155 1.00 96.50 85 LEU A CA 1
ATOM 636 C C . LEU A 1 85 ? -2.057 -1.800 -2.975 1.00 96.50 85 LEU A C 1
ATOM 638 O O . LEU A 1 85 ? -2.268 -2.306 -4.076 1.00 96.50 85 LEU A O 1
ATOM 642 N N . ALA A 1 86 ? -2.812 -0.806 -2.496 1.00 96.38 86 ALA A N 1
ATOM 643 C CA . ALA A 1 86 ? -3.873 -0.183 -3.280 1.00 96.38 86 ALA A CA 1
ATOM 644 C C . ALA A 1 86 ? -3.331 0.504 -4.545 1.00 96.38 86 ALA A C 1
ATOM 646 O O . ALA A 1 86 ? -3.937 0.360 -5.605 1.00 96.38 86 ALA A O 1
ATOM 647 N N . ALA A 1 87 ? -2.166 1.160 -4.477 1.00 93.12 87 ALA A N 1
ATOM 648 C CA . ALA A 1 87 ? -1.494 1.720 -5.656 1.00 93.12 87 ALA A CA 1
ATOM 649 C C . ALA A 1 87 ? -1.181 0.655 -6.715 1.00 93.12 87 ALA A C 1
ATOM 651 O O . ALA A 1 87 ? -1.456 0.847 -7.901 1.00 93.12 87 ALA A O 1
ATOM 652 N N . ILE A 1 88 ? -0.702 -0.512 -6.282 1.00 93.94 88 ILE A N 1
ATOM 653 C CA . ILE A 1 88 ? -0.494 -1.662 -7.171 1.00 93.94 88 ILE A CA 1
ATOM 654 C C . ILE A 1 88 ? -1.825 -2.164 -7.741 1.00 93.94 88 ILE A C 1
ATOM 656 O O . ILE A 1 88 ? -1.905 -2.442 -8.934 1.00 93.94 88 ILE A O 1
ATOM 660 N N . MET A 1 89 ? -2.888 -2.251 -6.933 1.00 95.94 89 MET A N 1
ATOM 661 C CA . MET A 1 89 ? -4.206 -2.666 -7.429 1.00 95.94 89 MET A CA 1
ATOM 662 C C . MET A 1 89 ? -4.736 -1.705 -8.500 1.00 95.94 89 MET A C 1
ATOM 664 O O . MET A 1 89 ? -5.307 -2.170 -9.483 1.00 95.94 89 MET A O 1
ATOM 668 N N . VAL A 1 90 ? -4.508 -0.394 -8.367 1.00 93.62 90 VAL A N 1
ATOM 669 C CA . VAL A 1 90 ? -4.840 0.589 -9.413 1.00 93.62 90 VAL A CA 1
ATOM 670 C C . VAL A 1 90 ? -4.014 0.361 -10.674 1.00 93.62 90 VAL A C 1
ATOM 672 O O . VAL A 1 90 ? -4.580 0.341 -11.766 1.00 93.62 90 VAL A O 1
ATOM 675 N N . ALA A 1 91 ? -2.706 0.127 -10.543 1.00 91.31 91 ALA A N 1
ATOM 676 C CA . ALA A 1 91 ? -1.845 -0.190 -11.683 1.00 91.31 91 ALA A CA 1
ATOM 677 C C . ALA A 1 91 ? -2.268 -1.486 -12.408 1.00 91.31 91 ALA A C 1
ATOM 679 O O . ALA A 1 91 ? -2.118 -1.582 -13.622 1.00 91.31 91 ALA A O 1
ATOM 680 N N . GLU A 1 92 ? -2.841 -2.452 -11.684 1.00 92.69 92 GLU A N 1
ATOM 681 C CA . GLU A 1 92 ? -3.430 -3.686 -12.225 1.00 92.69 92 GLU A CA 1
ATOM 682 C C . GLU A 1 92 ? -4.888 -3.511 -12.723 1.00 92.69 92 GLU A C 1
ATOM 684 O O . GLU A 1 92 ? -5.510 -4.490 -13.138 1.00 92.69 92 GLU A O 1
ATOM 689 N N . GLY A 1 93 ? -5.474 -2.309 -12.642 1.00 92.56 93 GLY A N 1
ATOM 690 C CA . GLY A 1 93 ? -6.868 -2.032 -13.024 1.00 92.56 93 GLY A CA 1
ATOM 691 C C . GLY A 1 93 ? -7.930 -2.572 -12.052 1.00 92.56 93 GLY A C 1
ATOM 692 O O . GLY A 1 93 ? -9.123 -2.550 -12.348 1.00 92.56 93 GLY A O 1
ATOM 693 N N . LYS A 1 94 ? -7.528 -3.053 -10.874 1.00 95.50 94 LYS A N 1
ATOM 694 C CA . LYS A 1 94 ? -8.388 -3.679 -9.855 1.00 95.50 94 LYS A CA 1
ATOM 695 C C . LYS A 1 94 ? -8.910 -2.643 -8.859 1.00 95.50 94 LYS A C 1
ATOM 697 O O . LYS A 1 94 ? -8.601 -2.699 -7.667 1.00 95.50 94 LYS A O 1
ATOM 702 N N . LEU A 1 95 ? -9.709 -1.701 -9.351 1.00 95.69 95 LEU A N 1
ATOM 703 C CA . LEU A 1 95 ? -10.159 -0.540 -8.575 1.00 95.69 95 LEU A CA 1
ATOM 704 C C . LEU A 1 95 ? -10.985 -0.908 -7.330 1.00 95.69 95 LEU A C 1
ATOM 706 O O . LEU A 1 95 ? -10.739 -0.346 -6.268 1.00 95.69 95 LEU A O 1
ATOM 710 N N . ASP A 1 96 ? -11.866 -1.912 -7.401 1.00 97.25 96 ASP A N 1
ATOM 711 C CA . ASP A 1 96 ? -12.657 -2.354 -6.235 1.00 97.25 96 ASP A CA 1
ATOM 712 C C . ASP A 1 96 ? -11.764 -2.853 -5.083 1.00 97.25 96 ASP A C 1
ATOM 714 O O . ASP A 1 96 ? -12.013 -2.603 -3.897 1.00 97.25 96 ASP A O 1
ATOM 718 N N . LYS A 1 97 ? -10.668 -3.544 -5.431 1.00 97.56 97 LYS A N 1
ATOM 719 C CA . LYS A 1 97 ? -9.679 -4.013 -4.450 1.00 97.56 97 LYS A CA 1
ATOM 720 C C . LYS A 1 97 ? -8.891 -2.847 -3.868 1.00 97.56 97 LYS A C 1
ATOM 722 O O . LYS A 1 97 ? -8.639 -2.843 -2.665 1.00 97.56 97 LYS A O 1
ATOM 727 N N . ALA A 1 98 ? -8.527 -1.868 -4.697 1.00 97.44 98 ALA A N 1
ATOM 728 C CA . ALA A 1 98 ? -7.876 -0.650 -4.231 1.00 97.44 98 ALA A CA 1
ATOM 729 C C . ALA A 1 98 ? -8.764 0.105 -3.227 1.00 97.44 98 ALA A C 1
ATOM 731 O O . ALA A 1 98 ? -8.299 0.432 -2.137 1.00 97.44 98 ALA A O 1
ATOM 732 N N . ASP A 1 99 ? -10.052 0.295 -3.533 1.00 97.88 99 ASP A N 1
ATOM 733 C CA . ASP A 1 99 ? -11.000 0.984 -2.648 1.00 97.88 99 ASP A CA 1
ATOM 734 C C . ASP A 1 99 ? -11.149 0.279 -1.288 1.00 97.88 99 ASP A C 1
ATOM 736 O O . ASP A 1 99 ? -11.124 0.930 -0.235 1.00 97.88 99 ASP A O 1
ATOM 740 N N . THR A 1 100 ? -11.222 -1.056 -1.312 1.00 98.44 100 THR A N 1
ATOM 741 C CA . THR A 1 100 ? -11.284 -1.897 -0.106 1.00 98.44 100 THR A CA 1
ATOM 742 C C . THR A 1 100 ? -10.033 -1.733 0.761 1.00 98.44 100 THR A C 1
ATOM 744 O O . THR A 1 100 ? -10.136 -1.560 1.976 1.00 98.44 100 THR A O 1
ATOM 747 N N . LEU A 1 101 ? -8.843 -1.780 0.155 1.00 98.50 101 LEU A N 1
ATOM 748 C CA . LEU A 1 101 ? -7.570 -1.627 0.868 1.00 98.50 101 LEU A CA 1
ATOM 749 C C . LEU A 1 101 ? -7.424 -0.230 1.479 1.00 98.50 101 LEU A C 1
ATOM 751 O O . LEU A 1 101 ? -7.031 -0.113 2.637 1.00 98.50 101 LEU A O 1
ATOM 755 N N . LEU A 1 102 ? -7.808 0.813 0.741 1.00 97.81 102 LEU A N 1
ATOM 756 C CA . LEU A 1 102 ? -7.798 2.193 1.233 1.00 97.81 102 LEU A CA 1
ATOM 757 C C . LEU A 1 102 ? -8.798 2.387 2.378 1.00 97.81 102 LEU A C 1
ATOM 759 O O . LEU A 1 102 ? -8.499 3.090 3.336 1.00 97.81 102 LEU A O 1
ATOM 763 N N . GLY A 1 103 ? -9.955 1.717 2.333 1.00 98.06 103 GLY A N 1
ATOM 764 C CA . GLY A 1 103 ? -10.891 1.675 3.460 1.00 98.06 103 GLY A CA 1
ATOM 765 C C . GLY A 1 103 ? -10.251 1.087 4.719 1.00 98.06 103 GLY A C 1
ATOM 766 O O . GLY A 1 103 ? -10.301 1.704 5.777 1.00 98.06 103 GLY A O 1
ATOM 767 N N . LYS A 1 104 ? -9.568 -0.059 4.596 1.00 97.31 104 LYS A N 1
ATOM 768 C CA . LYS A 1 104 ? -8.836 -0.671 5.719 1.00 97.31 104 LYS A CA 1
ATOM 769 C C . LYS A 1 104 ? -7.717 0.225 6.251 1.00 97.31 104 LYS A C 1
ATOM 771 O O . LYS A 1 104 ? -7.527 0.288 7.460 1.00 97.31 104 LYS A O 1
ATOM 776 N N . ALA A 1 105 ? -6.997 0.919 5.367 1.00 94.94 105 ALA A N 1
ATOM 777 C CA . ALA A 1 105 ? -5.957 1.860 5.771 1.00 94.94 105 ALA A CA 1
ATOM 778 C C . ALA A 1 105 ? -6.542 3.005 6.613 1.00 94.94 105 ALA A C 1
ATOM 780 O O . ALA A 1 105 ? -5.987 3.328 7.656 1.00 94.94 105 ALA A O 1
ATOM 781 N N . LEU A 1 106 ? -7.692 3.563 6.216 1.00 95.00 106 LEU A N 1
ATOM 782 C CA . LEU A 1 106 ? -8.382 4.599 6.994 1.00 95.00 106 LEU A CA 1
ATOM 783 C C . LEU A 1 106 ? -8.885 4.083 8.346 1.00 95.00 106 LEU A C 1
ATOM 785 O O . LEU A 1 106 ? -8.737 4.780 9.342 1.00 95.00 106 LEU A O 1
ATOM 789 N N . GLU A 1 107 ? -9.451 2.874 8.407 1.00 94.44 107 GLU A N 1
ATOM 790 C CA . GLU A 1 107 ? -9.865 2.285 9.690 1.00 94.44 107 GLU A CA 1
ATOM 791 C C . GLU A 1 107 ? -8.671 2.059 10.627 1.00 94.44 107 GLU A C 1
ATOM 793 O O . GLU A 1 107 ? -8.769 2.335 11.822 1.00 94.44 107 GLU A O 1
ATOM 798 N N . SER A 1 108 ? -7.525 1.631 10.088 1.00 90.31 108 SER A N 1
ATOM 799 C CA . SER A 1 108 ? -6.284 1.535 10.861 1.00 90.31 108 SER A CA 1
ATOM 800 C C . SER A 1 108 ? -5.834 2.902 11.386 1.00 90.31 108 SER A C 1
ATOM 802 O O . SER A 1 108 ? -5.557 3.041 12.576 1.00 90.31 108 SER A O 1
ATOM 804 N N . LEU A 1 109 ? -5.849 3.933 10.536 1.00 86.81 109 LEU A N 1
ATOM 805 C CA . LEU A 1 109 ? -5.422 5.290 10.896 1.00 86.81 109 LEU A CA 1
ATOM 806 C C . LEU A 1 109 ? -6.323 5.954 11.940 1.00 86.81 109 LEU A C 1
ATOM 808 O O . LEU A 1 109 ? -5.814 6.644 12.819 1.00 86.81 109 LEU A O 1
ATOM 812 N N . LYS A 1 110 ? -7.634 5.684 11.920 1.00 88.31 110 LYS A N 1
ATOM 813 C CA . LYS A 1 110 ? -8.552 6.122 12.986 1.00 88.31 110 LYS A CA 1
ATOM 814 C C . LYS A 1 110 ? -8.157 5.563 14.351 1.00 88.31 110 LYS A C 1
ATOM 816 O O . LYS A 1 110 ? -8.301 6.249 15.358 1.00 88.31 110 LYS A O 1
ATOM 821 N N . ALA A 1 111 ? -7.708 4.308 14.390 1.00 84.62 111 ALA A N 1
ATOM 822 C CA . ALA A 1 111 ? -7.281 3.658 15.624 1.00 84.62 111 ALA A CA 1
ATOM 823 C C . ALA A 1 111 ? -5.855 4.065 16.030 1.00 84.62 111 ALA A C 1
ATOM 825 O O . ALA A 1 111 ? -5.556 4.143 17.222 1.00 84.62 111 ALA A O 1
ATOM 826 N N . LYS A 1 112 ? -4.974 4.283 15.047 1.00 80.88 112 LYS A N 1
ATOM 827 C CA . LYS A 1 112 ? -3.545 4.565 15.218 1.00 80.88 112 LYS A CA 1
ATOM 828 C C . LYS A 1 112 ? -3.082 5.577 14.157 1.00 80.88 112 LYS A C 1
ATOM 830 O O . LYS A 1 112 ? -2.644 5.160 13.079 1.00 80.88 112 LYS A O 1
ATOM 835 N N . PRO A 1 113 ? -3.166 6.890 14.436 1.00 75.94 113 PRO A N 1
ATOM 836 C CA . PRO A 1 113 ? -2.671 7.917 13.526 1.00 75.94 113 PRO A CA 1
ATOM 837 C C . PRO A 1 113 ? -1.205 7.671 13.174 1.00 75.94 113 PRO A C 1
ATOM 839 O O . PRO A 1 113 ? -0.413 7.290 14.038 1.00 75.94 113 PRO A O 1
ATOM 842 N N . CYS A 1 114 ? -0.837 7.875 11.908 1.00 73.62 114 CYS A N 1
ATOM 843 C CA . CYS A 1 114 ? 0.518 7.596 11.462 1.00 73.62 114 CYS A CA 1
ATOM 844 C C . CYS A 1 114 ? 1.148 8.764 10.709 1.00 73.62 114 CYS A C 1
ATOM 846 O O . CYS A 1 114 ? 0.631 9.223 9.691 1.00 73.62 114 CYS A O 1
ATOM 848 N N . LEU A 1 115 ? 2.293 9.216 11.220 1.00 71.38 115 LEU A N 1
ATOM 849 C CA . LEU A 1 115 ? 3.132 10.218 10.584 1.00 71.38 115 LEU A CA 1
ATOM 850 C C . LEU A 1 115 ? 4.126 9.532 9.656 1.00 71.38 115 LEU A C 1
ATOM 852 O O . LEU A 1 115 ? 4.856 8.627 10.054 1.00 71.38 115 LEU A O 1
ATOM 856 N N . VAL A 1 116 ? 4.173 10.002 8.419 1.00 68.19 116 VAL A N 1
ATOM 857 C CA . VAL A 1 116 ? 5.093 9.514 7.396 1.00 68.19 116 VAL A CA 1
ATOM 858 C C . VAL A 1 116 ? 5.855 10.686 6.796 1.00 68.19 116 VAL A C 1
ATOM 860 O O . VAL A 1 116 ? 5.405 11.835 6.820 1.00 68.19 116 VAL A O 1
ATOM 863 N N . ARG A 1 117 ? 7.015 10.407 6.197 1.00 60.88 117 ARG A N 1
ATOM 864 C CA . ARG A 1 117 ? 7.593 11.352 5.244 1.00 60.88 117 ARG A CA 1
ATOM 865 C C . ARG A 1 117 ? 6.904 11.118 3.906 1.00 60.88 117 ARG A C 1
ATOM 867 O O . ARG A 1 117 ? 7.107 10.081 3.277 1.00 60.88 117 ARG A O 1
ATOM 874 N N . LEU A 1 118 ? 6.118 12.085 3.441 1.00 61.19 118 LEU A N 1
ATOM 875 C CA . LEU A 1 118 ? 5.646 12.066 2.059 1.00 61.19 118 LEU A CA 1
ATOM 876 C C . LEU A 1 118 ? 6.810 12.485 1.151 1.00 61.19 118 LEU A C 1
ATOM 878 O O . LEU A 1 118 ? 6.909 13.638 0.736 1.00 61.19 118 LEU A O 1
ATOM 882 N N . ASN A 1 119 ? 7.706 11.550 0.823 1.00 52.47 119 ASN A N 1
ATOM 883 C CA . ASN A 1 119 ? 8.555 11.713 -0.355 1.00 52.47 119 ASN A CA 1
ATOM 884 C C . ASN A 1 119 ? 7.630 11.607 -1.573 1.00 52.47 119 ASN A C 1
ATOM 886 O O . ASN A 1 119 ? 7.345 10.521 -2.068 1.00 52.47 119 ASN A O 1
ATOM 890 N N . ARG A 1 120 ? 7.057 12.746 -1.976 1.00 56.12 120 ARG A N 1
ATOM 891 C CA . ARG A 1 120 ? 6.113 12.855 -3.090 1.00 56.12 120 ARG A CA 1
ATOM 892 C C . ARG A 1 120 ? 6.689 12.217 -4.354 1.00 56.12 120 ARG A C 1
ATOM 894 O O . ARG A 1 120 ? 7.479 12.848 -5.046 1.00 56.12 120 ARG A O 1
ATOM 901 N N . VAL A 1 121 ? 6.161 11.055 -4.725 1.00 54.75 121 VAL A N 1
ATOM 902 C CA . VAL A 1 121 ? 6.003 10.662 -6.128 1.00 54.75 121 VAL A CA 1
ATOM 903 C C . VAL A 1 121 ? 4.619 10.029 -6.272 1.00 54.75 121 VAL A C 1
ATOM 905 O O . VAL A 1 121 ? 4.421 8.837 -6.043 1.00 54.75 121 VAL A O 1
ATOM 908 N N . CYS A 1 122 ? 3.620 10.846 -6.615 1.00 65.69 122 CYS A N 1
ATOM 909 C CA . CYS A 1 122 ? 2.371 10.320 -7.155 1.00 65.69 122 CYS A CA 1
ATOM 910 C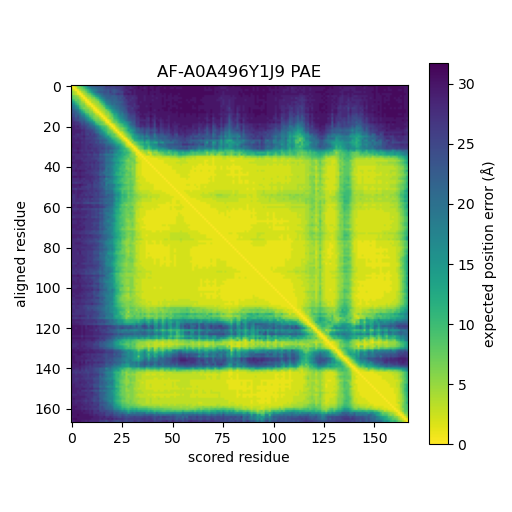 C . CYS A 1 122 ? 2.688 9.823 -8.569 1.00 65.69 122 CYS A C 1
ATOM 912 O O . CYS A 1 122 ? 3.123 10.593 -9.426 1.00 65.69 122 CYS A O 1
ATOM 914 N N . ALA A 1 123 ? 2.568 8.518 -8.785 1.00 57.56 123 ALA A N 1
ATOM 915 C CA . ALA A 1 123 ? 2.877 7.909 -10.070 1.00 57.56 123 ALA A CA 1
ATOM 916 C C . ALA A 1 123 ? 1.739 8.138 -11.077 1.00 57.56 123 ALA A C 1
ATOM 918 O O . ALA A 1 123 ? 0.622 8.490 -10.699 1.00 57.56 123 ALA A O 1
ATOM 919 N N . VAL A 1 124 ? 2.034 7.928 -12.368 1.00 52.66 124 VAL A N 1
ATOM 920 C CA . VAL A 1 124 ? 1.103 8.078 -13.505 1.00 52.66 124 VAL A CA 1
ATOM 921 C C . VAL A 1 124 ? -0.287 7.519 -13.154 1.00 52.66 124 VAL A C 1
ATOM 923 O O . VAL A 1 124 ? -0.390 6.356 -12.770 1.00 52.66 124 VAL A O 1
ATOM 926 N N . ASN A 1 125 ? -1.325 8.355 -13.302 1.00 61.06 125 ASN A N 1
ATOM 927 C CA . ASN A 1 125 ? -2.704 8.223 -12.785 1.00 61.06 125 ASN A CA 1
ATOM 928 C C . ASN A 1 125 ? -2.962 8.775 -11.370 1.00 61.06 125 ASN A C 1
ATOM 930 O O . ASN A 1 125 ? -4.024 8.515 -10.822 1.00 61.06 125 ASN A O 1
ATOM 934 N N . ASN A 1 126 ? -2.054 9.583 -10.817 1.00 68.50 1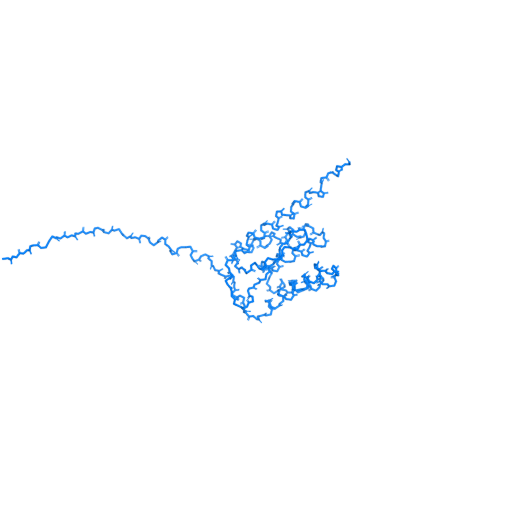26 ASN A N 1
ATOM 935 C CA . ASN A 1 126 ? -2.224 10.355 -9.578 1.00 68.50 126 ASN A CA 1
ATOM 936 C C . ASN A 1 126 ? -2.299 9.545 -8.270 1.00 68.50 126 ASN A C 1
ATOM 938 O O . ASN A 1 126 ? -2.580 10.141 -7.237 1.00 68.50 126 ASN A O 1
ATOM 942 N N . ILE A 1 127 ? -2.005 8.237 -8.256 1.00 81.38 127 ILE A N 1
ATOM 943 C CA . ILE A 1 127 ? -1.966 7.481 -6.993 1.00 81.38 127 ILE A CA 1
ATOM 944 C C . ILE A 1 127 ? -0.624 7.664 -6.280 1.00 81.38 127 ILE A C 1
ATOM 946 O O . ILE A 1 127 ? 0.443 7.506 -6.882 1.00 81.38 127 ILE A O 1
ATOM 950 N N . CYS A 1 128 ? -0.678 7.990 -4.991 1.00 85.56 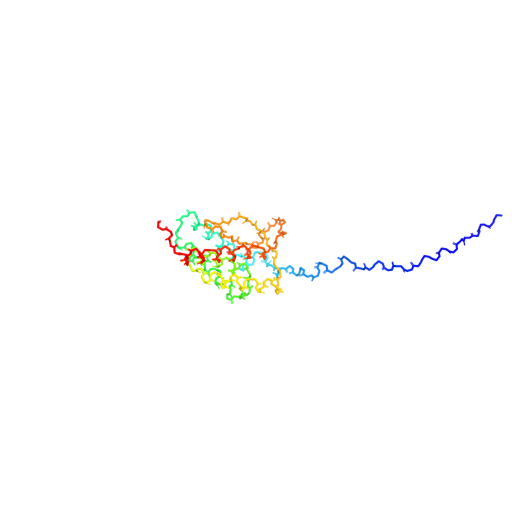128 CYS A N 1
ATOM 951 C CA . CYS A 1 128 ? 0.500 8.317 -4.195 1.00 85.56 128 CYS A CA 1
ATOM 952 C C . CYS A 1 128 ? 0.887 7.147 -3.270 1.00 85.56 128 CYS A C 1
ATOM 954 O O . CYS A 1 128 ? 0.045 6.579 -2.567 1.00 85.56 128 CYS A O 1
ATOM 956 N N . VAL A 1 129 ? 2.169 6.782 -3.270 1.00 84.94 129 VAL A N 1
ATOM 957 C CA . VAL A 1 129 ? 2.758 5.768 -2.377 1.00 84.94 129 VAL A CA 1
ATOM 958 C C . VAL A 1 129 ? 3.537 6.448 -1.247 1.00 84.94 129 VAL A C 1
ATOM 960 O O . VAL A 1 129 ? 4.025 7.562 -1.421 1.00 84.94 129 VAL A O 1
ATOM 963 N N . ALA A 1 130 ? 3.653 5.791 -0.092 1.00 79.38 130 ALA A N 1
ATOM 964 C CA . ALA A 1 130 ? 4.378 6.300 1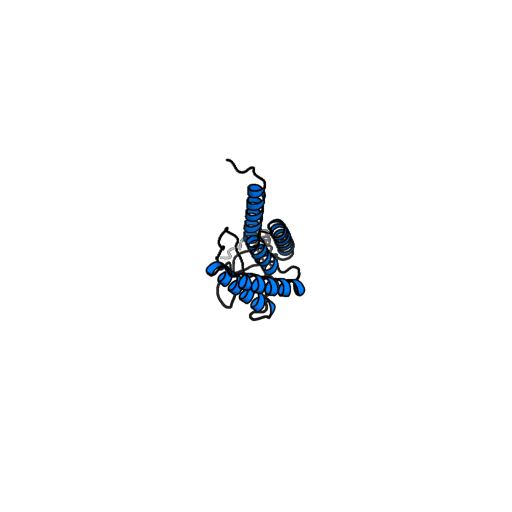.076 1.00 79.38 130 ALA A CA 1
ATOM 965 C C . ALA A 1 130 ? 5.463 5.333 1.552 1.00 79.38 130 ALA A C 1
ATOM 967 O O . ALA A 1 130 ? 5.375 4.125 1.340 1.00 79.38 130 ALA A O 1
ATOM 968 N N . VAL A 1 131 ? 6.462 5.862 2.252 1.00 75.31 131 VAL A N 1
ATOM 969 C CA . VAL A 1 131 ? 7.456 5.084 3.000 1.00 75.31 131 VAL A CA 1
ATOM 970 C C . VAL A 1 131 ? 7.634 5.749 4.367 1.00 75.31 131 VAL A C 1
ATOM 972 O O . VAL A 1 131 ? 7.542 6.972 4.488 1.00 75.31 131 VAL A O 1
ATOM 975 N N . GLU A 1 132 ? 7.847 4.944 5.405 1.00 65.62 132 GLU A N 1
ATOM 976 C CA . GLU A 1 132 ? 8.297 5.411 6.725 1.00 65.62 132 GLU A CA 1
ATOM 977 C C . GLU A 1 132 ? 9.685 6.083 6.633 1.00 65.62 132 GLU A C 1
ATOM 979 O O . GLU A 1 132 ? 10.401 5.871 5.649 1.00 65.62 132 GLU A O 1
ATOM 984 N N . PRO A 1 133 ? 10.087 6.944 7.589 1.00 57.09 133 PRO A N 1
ATOM 985 C CA . PRO A 1 133 ? 11.297 7.736 7.420 1.00 57.09 133 PRO A CA 1
ATOM 986 C C . PRO A 1 133 ? 12.552 6.854 7.412 1.00 57.09 133 PRO A C 1
ATOM 988 O O . PRO A 1 133 ? 12.892 6.228 8.409 1.00 57.09 133 PRO A O 1
ATOM 991 N N . VAL A 1 134 ? 13.286 6.912 6.299 1.00 52.97 134 VAL A N 1
ATOM 992 C CA . VAL A 1 134 ? 14.724 6.632 6.259 1.00 52.97 134 VAL A CA 1
ATOM 993 C C . VAL A 1 134 ? 15.457 7.758 6.988 1.00 52.97 134 VAL A C 1
ATOM 995 O O . VAL A 1 134 ? 15.164 8.941 6.773 1.00 52.97 134 VAL A O 1
ATOM 998 N N . GLU A 1 135 ? 16.349 7.349 7.887 1.00 50.28 135 GLU A N 1
ATOM 999 C CA . GLU A 1 135 ? 17.145 8.144 8.824 1.00 50.28 135 GLU A CA 1
ATOM 1000 C C . GLU A 1 135 ? 17.374 9.606 8.392 1.00 50.28 135 GLU A C 1
ATOM 1002 O O . GLU A 1 135 ? 17.967 9.889 7.356 1.00 50.28 135 GLU A O 1
ATOM 1007 N N . MET A 1 136 ? 16.927 10.523 9.259 1.00 36.44 136 MET A N 1
ATOM 1008 C CA . MET A 1 136 ? 17.182 11.974 9.269 1.00 36.44 136 MET A CA 1
ATOM 1009 C C . MET A 1 136 ? 16.350 12.827 8.291 1.00 36.44 136 MET A C 1
ATOM 1011 O O . MET A 1 136 ? 16.366 12.647 7.077 1.00 36.44 136 MET A O 1
ATOM 1015 N N . GLY A 1 137 ? 15.588 13.771 8.859 1.00 47.75 137 GLY A N 1
ATOM 1016 C CA . GLY A 1 137 ? 14.735 14.745 8.160 1.00 47.75 137 GLY A CA 1
ATOM 1017 C C . GLY A 1 137 ? 13.289 14.729 8.667 1.00 47.75 137 GLY A C 1
ATOM 1018 O O . GLY A 1 137 ? 12.715 13.655 8.852 1.00 47.75 137 GLY A O 1
ATOM 1019 N N . GLU A 1 138 ? 12.714 15.907 8.904 1.00 43.09 138 GLU A N 1
ATOM 1020 C CA . GLU A 1 138 ? 11.377 16.113 9.476 1.00 43.09 138 GLU A CA 1
ATOM 1021 C C . GLU A 1 138 ? 10.297 15.333 8.700 1.00 43.09 138 GLU A C 1
ATOM 1023 O O . GLU A 1 138 ? 9.959 15.651 7.563 1.00 43.09 138 GLU A O 1
ATOM 1028 N N . GLY A 1 139 ? 9.795 14.243 9.283 1.00 51.69 139 GLY A N 1
ATOM 1029 C CA . GLY A 1 139 ? 8.592 13.553 8.825 1.00 51.69 139 GLY A CA 1
ATOM 1030 C C . GLY A 1 139 ? 7.412 14.054 9.647 1.00 51.69 139 GLY A C 1
ATOM 1031 O O . GLY A 1 139 ? 7.147 13.532 10.722 1.00 51.69 139 GLY A O 1
ATOM 1032 N N . ASN A 1 140 ? 6.759 15.111 9.182 1.00 57.28 140 ASN A N 1
ATOM 1033 C CA . ASN A 1 140 ? 5.724 15.862 9.901 1.00 57.28 140 ASN A CA 1
ATOM 1034 C C . ASN A 1 140 ? 4.371 15.851 9.162 1.00 57.28 140 ASN A C 1
ATOM 1036 O O . ASN A 1 140 ? 3.538 16.728 9.383 1.00 57.28 140 ASN A O 1
ATOM 1040 N N . GLN A 1 141 ? 4.134 14.868 8.282 1.00 67.38 141 GLN A N 1
ATOM 1041 C CA . GLN A 1 141 ? 2.891 14.767 7.514 1.00 67.38 141 GLN A CA 1
ATOM 1042 C C . GLN A 1 141 ? 2.070 13.539 7.909 1.00 67.38 141 GLN A C 1
ATOM 1044 O O . GLN A 1 141 ? 2.574 12.420 7.984 1.00 67.38 141 GLN A O 1
ATOM 1049 N N . ASP A 1 142 ? 0.785 13.776 8.154 1.00 77.69 142 ASP A N 1
ATOM 1050 C CA . ASP A 1 142 ? -0.209 12.741 8.405 1.00 77.69 142 ASP A CA 1
ATOM 1051 C C . ASP A 1 142 ? -0.443 11.911 7.131 1.00 77.69 142 ASP A C 1
ATOM 1053 O O . ASP A 1 142 ? -0.595 12.455 6.030 1.00 77.69 142 ASP A O 1
ATOM 1057 N N . LEU A 1 143 ? -0.455 10.586 7.277 1.00 84.56 143 LEU A N 1
ATOM 1058 C CA . LEU A 1 143 ? -0.764 9.649 6.202 1.00 84.56 143 LEU A CA 1
ATOM 1059 C C . LEU A 1 143 ? -2.245 9.720 5.789 1.00 84.56 143 LEU A C 1
ATOM 1061 O O . LEU A 1 143 ? -2.569 9.510 4.616 1.00 84.56 143 LEU A O 1
ATOM 1065 N N . GLU A 1 144 ? -3.152 10.028 6.717 1.00 87.94 144 GLU A N 1
ATOM 1066 C CA . GLU A 1 144 ? -4.601 9.984 6.493 1.00 87.94 144 GLU A CA 1
ATOM 1067 C C . GLU A 1 144 ? -5.079 10.873 5.331 1.00 87.94 144 GLU A C 1
ATOM 1069 O O . GLU A 1 144 ? -5.809 10.360 4.472 1.00 87.94 144 GLU A O 1
ATOM 1074 N N . PRO A 1 145 ? -4.661 12.150 5.206 1.00 88.06 145 PRO A N 1
ATOM 1075 C CA . PRO A 1 145 ? -4.991 12.973 4.045 1.00 88.06 145 PRO A CA 1
ATOM 1076 C C . PRO A 1 145 ? -4.613 12.329 2.708 1.00 88.06 145 PRO A C 1
ATOM 1078 O O . PRO A 1 145 ? -5.395 12.392 1.756 1.00 88.06 145 PRO A O 1
ATOM 1081 N N . MET A 1 146 ? -3.453 11.669 2.629 1.00 87.62 146 MET A N 1
ATOM 1082 C CA . MET A 1 146 ? -3.024 10.996 1.401 1.00 87.62 146 MET A CA 1
ATOM 1083 C C . MET A 1 146 ? -3.903 9.779 1.095 1.00 87.62 146 MET A C 1
ATOM 1085 O O . MET A 1 146 ? -4.314 9.588 -0.050 1.00 87.62 146 MET A O 1
ATOM 1089 N N . VAL A 1 147 ? -4.236 8.970 2.103 1.00 91.94 147 VAL A N 1
ATOM 1090 C CA . VAL A 1 147 ? -5.107 7.798 1.916 1.00 91.94 147 VAL A CA 1
ATOM 1091 C C . VAL A 1 147 ? -6.511 8.230 1.483 1.00 91.94 147 VAL A C 1
ATOM 1093 O O . VAL A 1 147 ? -7.086 7.615 0.581 1.00 91.94 147 VAL A O 1
ATOM 1096 N N . LYS A 1 148 ? -7.053 9.314 2.057 1.00 93.56 148 LYS A N 1
ATOM 1097 C CA . LYS A 1 148 ? -8.328 9.909 1.619 1.00 93.56 148 LYS A CA 1
ATOM 1098 C C . LYS A 1 148 ? -8.264 10.361 0.165 1.00 93.56 148 LYS A C 1
ATOM 1100 O O . LYS A 1 148 ? -9.143 10.002 -0.614 1.00 93.56 148 LYS A O 1
ATOM 1105 N N . PHE A 1 149 ? -7.210 11.085 -0.209 1.00 91.44 149 PHE A N 1
ATOM 1106 C CA . PHE A 1 149 ? -6.994 11.530 -1.584 1.00 91.44 149 PHE A CA 1
ATOM 1107 C C . PHE A 1 149 ? -6.956 10.350 -2.569 1.00 91.44 149 PHE A C 1
ATOM 1109 O O . PHE A 1 149 ? -7.702 10.337 -3.548 1.00 91.44 149 PHE A O 1
ATOM 1116 N N . ASN A 1 150 ? -6.166 9.316 -2.267 1.00 92.62 150 ASN A N 1
ATOM 1117 C CA . ASN A 1 150 ? -6.098 8.103 -3.081 1.00 92.62 150 ASN A CA 1
ATOM 1118 C C . ASN A 1 150 ? -7.473 7.427 -3.207 1.00 92.62 150 ASN A C 1
ATOM 1120 O O . ASN A 1 150 ? -7.829 6.960 -4.288 1.00 92.62 150 ASN A O 1
ATOM 1124 N N . LYS A 1 151 ? -8.262 7.379 -2.125 1.00 95.56 151 LYS A N 1
ATOM 1125 C CA . LYS A 1 151 ? -9.591 6.747 -2.128 1.00 95.56 151 LYS A CA 1
ATOM 1126 C C . LYS A 1 151 ? -10.580 7.498 -3.010 1.00 95.56 151 LYS A C 1
ATOM 1128 O O . LYS A 1 151 ? -11.273 6.862 -3.802 1.00 95.56 151 LYS A O 1
ATOM 1133 N N . GLU A 1 152 ? -10.629 8.823 -2.916 1.00 94.44 152 GLU A N 1
ATOM 1134 C CA . GLU A 1 152 ? -11.503 9.631 -3.774 1.00 94.44 152 GLU A CA 1
ATOM 1135 C C . GLU A 1 152 ? -11.113 9.511 -5.248 1.00 94.44 152 GLU A C 1
ATOM 1137 O O . GLU A 1 152 ? -11.969 9.269 -6.097 1.00 94.44 152 GLU A O 1
ATOM 1142 N N . MET A 1 153 ? -9.818 9.522 -5.554 1.00 92.00 153 MET A N 1
ATOM 1143 C CA . MET A 1 153 ? -9.340 9.285 -6.912 1.00 92.00 153 MET A CA 1
ATOM 1144 C C . MET A 1 153 ? -9.765 7.901 -7.449 1.00 92.00 153 MET A C 1
ATOM 1146 O O . MET A 1 153 ? -10.226 7.802 -8.588 1.00 92.00 153 MET A O 1
ATOM 1150 N N . VAL A 1 154 ? -9.666 6.828 -6.653 1.00 94.12 154 VAL A N 1
ATOM 1151 C CA . VAL A 1 154 ? -10.144 5.494 -7.068 1.00 94.12 154 VAL A CA 1
ATOM 1152 C C . VAL A 1 154 ? -11.654 5.505 -7.322 1.00 94.12 154 VAL A C 1
ATOM 1154 O O . VAL A 1 154 ? -12.104 4.951 -8.328 1.00 94.12 154 VAL A O 1
ATOM 1157 N N . LYS A 1 155 ? -12.446 6.172 -6.475 1.00 94.81 155 LYS A N 1
ATOM 1158 C CA . LYS A 1 155 ? -13.894 6.333 -6.691 1.00 94.81 155 LYS A CA 1
ATOM 1159 C C . LYS A 1 155 ? -14.210 7.071 -7.984 1.00 94.81 155 LYS A C 1
ATOM 1161 O O . LYS A 1 155 ? -15.090 6.629 -8.723 1.00 94.81 155 LYS A O 1
ATOM 1166 N N . GLU A 1 156 ? -13.483 8.138 -8.297 1.00 92.56 156 GLU A N 1
ATOM 1167 C CA . GLU A 1 156 ? -13.638 8.847 -9.566 1.00 92.56 156 GLU A CA 1
ATOM 1168 C C . GLU A 1 156 ? -13.325 7.948 -10.765 1.00 92.56 156 GLU A C 1
ATOM 1170 O O . GLU A 1 156 ? -14.090 7.924 -11.730 1.00 92.56 156 GLU A O 1
ATOM 1175 N N . MET A 1 157 ? -12.232 7.181 -10.714 1.00 91.38 157 MET A N 1
ATOM 1176 C CA . MET A 1 157 ? -11.889 6.227 -11.773 1.00 91.38 157 MET A CA 1
ATOM 1177 C C . MET A 1 157 ? -13.003 5.192 -11.970 1.00 91.38 157 MET A C 1
ATOM 1179 O O . MET A 1 157 ? -13.420 4.946 -13.102 1.00 91.38 157 MET A O 1
ATOM 1183 N N . MET A 1 158 ? -13.537 4.633 -10.879 1.00 92.81 158 MET A N 1
ATOM 1184 C CA . MET A 1 158 ? -14.660 3.692 -10.929 1.00 92.81 158 MET A CA 1
ATOM 1185 C C . MET A 1 158 ? -15.924 4.327 -11.519 1.00 92.81 158 MET A C 1
ATOM 1187 O O . MET A 1 158 ? -16.624 3.679 -12.295 1.00 92.81 158 MET A O 1
ATOM 1191 N N . ALA A 1 159 ? -16.225 5.584 -11.180 1.00 93.38 159 ALA A N 1
ATOM 1192 C CA . ALA A 1 159 ? -17.370 6.306 -11.728 1.00 93.38 159 ALA A CA 1
ATOM 1193 C C . ALA A 1 159 ? -17.220 6.544 -13.238 1.00 93.38 159 ALA A C 1
ATOM 1195 O O . ALA A 1 159 ? -18.146 6.263 -13.995 1.00 93.38 159 ALA A O 1
ATOM 1196 N N . ARG A 1 160 ? -16.034 6.968 -13.696 1.00 89.75 160 ARG A N 1
ATOM 1197 C CA . ARG A 1 160 ? -15.740 7.187 -15.125 1.00 89.75 160 ARG A CA 1
ATOM 1198 C C . ARG A 1 160 ? -15.887 5.915 -15.960 1.00 89.75 160 ARG A C 1
ATOM 1200 O O . ARG A 1 160 ? -16.330 6.000 -17.098 1.00 89.75 160 ARG A O 1
ATOM 1207 N N . LEU A 1 161 ? -15.551 4.747 -15.406 1.00 86.94 161 LEU A N 1
ATOM 1208 C CA . LEU A 1 161 ? -15.750 3.456 -16.080 1.00 86.94 161 LEU A CA 1
ATOM 1209 C C . LEU A 1 161 ? -17.228 3.057 -16.206 1.00 86.94 161 LEU A C 1
ATOM 1211 O O . LEU A 1 161 ? -17.568 2.281 -17.095 1.00 86.94 161 LEU A O 1
ATOM 1215 N N . LYS A 1 162 ? -18.096 3.561 -15.320 1.00 84.44 162 LYS A N 1
ATOM 1216 C CA . LYS A 1 162 ? -19.545 3.304 -15.340 1.00 84.44 162 LYS A CA 1
ATOM 1217 C C . LYS A 1 162 ? -20.310 4.287 -16.228 1.00 84.44 162 LYS A C 1
ATOM 1219 O O . LYS A 1 162 ? -21.427 3.979 -16.634 1.00 84.44 162 LYS A O 1
ATOM 1224 N N . SER A 1 163 ? -19.735 5.451 -16.525 1.00 75.94 163 SER A N 1
ATOM 1225 C CA . SER A 1 163 ? -20.337 6.420 -17.439 1.00 75.94 163 SER A CA 1
ATOM 1226 C C . SER A 1 163 ? -20.375 5.868 -18.872 1.00 75.94 163 SER A C 1
ATOM 1228 O O . SER A 1 163 ? -19.371 5.316 -19.332 1.00 75.94 163 SER A O 1
ATOM 1230 N N . PRO A 1 164 ? -21.486 6.035 -19.617 1.00 64.19 164 PRO A N 1
ATOM 1231 C CA . PRO A 1 164 ? -21.508 5.731 -21.043 1.00 64.19 164 PRO A CA 1
ATOM 1232 C C . PRO A 1 164 ? -20.402 6.532 -21.734 1.00 64.19 164 PRO A C 1
ATOM 1234 O O . PRO A 1 164 ? -20.269 7.732 -21.485 1.00 64.19 164 PRO A O 1
ATOM 1237 N N . LYS A 1 165 ? -19.592 5.891 -22.585 1.00 63.28 165 LYS A N 1
ATOM 1238 C CA . LYS A 1 165 ? -18.637 6.631 -23.419 1.00 63.28 165 LYS A CA 1
ATOM 1239 C C . LYS A 1 165 ? -19.449 7.594 -24.287 1.00 63.28 165 LYS A C 1
ATOM 1241 O O . LYS A 1 165 ? -20.273 7.137 -25.072 1.00 63.28 165 LYS A O 1
ATOM 1246 N N . ALA A 1 166 ? -19.253 8.900 -24.115 1.00 58.41 166 ALA A N 1
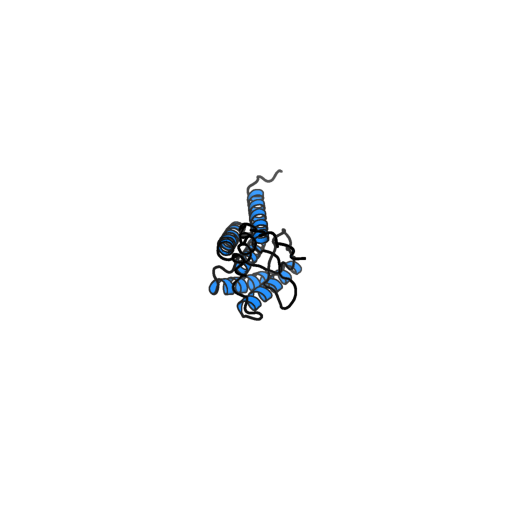ATOM 1247 C CA . ALA A 1 166 ? -19.770 9.876 -25.065 1.00 58.41 166 ALA A CA 1
ATOM 1248 C C . ALA A 1 166 ? -19.110 9.576 -26.422 1.00 58.41 166 ALA A C 1
ATOM 1250 O O . ALA A 1 166 ? -17.880 9.554 -26.505 1.00 58.41 166 ALA A O 1
ATOM 1251 N N . HIS A 1 167 ? -19.934 9.215 -27.406 1.00 48.66 167 HIS A N 1
ATOM 1252 C CA . HIS A 1 167 ? -19.528 8.961 -28.787 1.00 48.66 167 HIS A CA 1
ATOM 1253 C C . HIS A 1 167 ? -19.268 10.270 -29.526 1.00 48.66 167 HIS A C 1
ATOM 1255 O O . HIS A 1 167 ? -20.032 11.232 -29.283 1.00 48.66 167 HIS A O 1
#

Mean predicted aligned error: 11.75 Å

Secondary structure (DSSP, 8-state):
--PPPP------------SSSSSSS---SS---TT-HHHHHHHHHHHHHHHHHHH--HHHHHHHHHHHHHHHHH-TT-HHHHHHHHHHHHHTT-HHHHHHHHHHHHHHHHHS--EEB----EETTTEEP-BPPPSSS---EEHHHHHHHHHHHHHHHHHHHHSPPP-

Radius of gyration: 23.57 Å; Cα contacts (8 Å, |Δi|>4): 204; chains: 1; bounding box: 39×67×87 Å

Solvent-accessible surface area (backbone atoms only — not comparable to full-atom values): 9730 Å² total; per-residue (Å²): 142,81,86,79,82,79,86,80,80,78,77,89,72,78,78,69,84,81,74,68,73,73,66,73,70,61,52,62,41,80,74,73,55,81,90,28,76,58,56,52,32,47,48,52,18,47,55,24,42,54,51,19,73,74,70,67,45,63,70,25,47,54,52,17,46,53,33,31,54,54,41,37,73,78,39,76,62,44,37,55,43,29,36,37,45,19,46,52,27,48,76,70,68,37,45,72,59,16,45,52,29,29,50,50,19,50,57,30,34,76,78,46,43,40,62,24,29,75,69,83,55,58,41,96,89,70,42,61,50,60,41,72,72,70,88,82,76,92,50,86,36,66,44,62,65,56,46,52,52,41,38,53,53,42,51,50,52,55,48,61,72,69,48,79,80,86,127

Nearest PDB structures (foldseek):
  6v8e-assembly2_F  TM=8.917E-01  e=6.739E-03  synthetic construct
  6v8e-assembly1_A  TM=9.068E-01  e=1.039E-02  synthetic construct
  8ye5-assembly1_A  TM=7.201E-01  e=5.264E-02  Dehalobacter sp.
  5lyn-assembly1_B  TM=6.735E-01  e=4.725E-02  Saccharomyces cerevisiae
  5lyp-assembly1_A  TM=5.463E-01  e=3.605E-02  Saccharomyces cerevisiae

Sequence (167 aa):
MKNMPIKVTVFMIALVFCTGVALAQYAVCPPAKIGGPVEKSLSAAFCNYESYTVDKKAVHLDKAKKLLEGVLKKEPDNAIALNNLAAIMVAEGKLDKADTLLGKALESLKAKPCLVRLNRVCAVNNICVAVEPVEMGEGNQDLEPMVKFNKEMVKEMMARLKSPKAH

Foldseek 3Di:
DDDDDDPPPDDDDPPPPPPPPVVVQQPAFPPPPAVDLLLVLLVQLVVLVVVCLVPVDVVSLVSSLVSLVVSCVVVVQPLLSLLSNLVSCVSVVNLVSSLVSLVSSLVSCVVHWYFFQQPDDQGDLRRGHTHHDNPDDDRPDTCNVNSVVNNVSSVVVVVVVVDDPDD